Protein AF-A0A3D8IKW1-F1 (afdb_monomer_lite)

Secondary structure (DSSP, 8-state):
---TTSSHHHHHHHHHHHHHHSTT-HHHHHHHHHHHHHHHHTTS-HHHHHHHHHHHHHT-GGGTPPP-HHHHHHHHHHHHHHTSSHHHHHHHHHHHHHHTT-HHHHHHHHHHHHHTT-HHHHHHS-TTT----

Foldseek 3Di:
DDPPPPPPPVVVVVVVLVVLVPPPCLVVLLVVLVVLVVCVVVPVDLVSLQVNLVCLCVVVVSNNRGNDLVSSLVSLVVSCVVVPPNQPSLQSNLVSCVVVVVNVSNQVSLVSNVVVPRVVSLVPHDPVSSDDD

pLDDT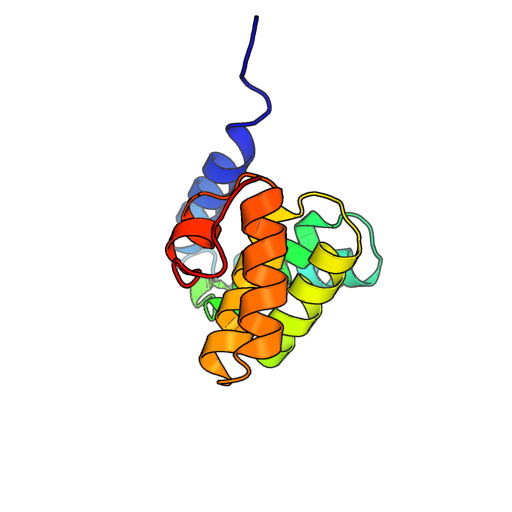: mean 77.35, std 20.65, range [26.75, 98.19]

Structure (mmCIF, N/CA/C/O backbone):
data_AF-A0A3D8IKW1-F1
#
_entry.id   AF-A0A3D8IKW1-F1
#
loop_
_atom_site.group_PDB
_atom_site.id
_atom_site.type_symbol
_atom_site.label_atom_id
_atom_site.label_alt_id
_atom_site.label_comp_id
_atom_site.label_asym_id
_atom_site.label_entity_id
_atom_site.label_seq_id
_atom_site.pdbx_PDB_ins_code
_atom_site.Cartn_x
_atom_site.Cartn_y
_atom_site.Cartn_z
_atom_site.occupancy
_atom_site.B_iso_or_equiv
_atom_site.auth_seq_id
_atom_site.auth_comp_id
_atom_site.auth_asym_id
_atom_site.auth_atom_id
_atom_site.pdbx_PDB_model_num
ATOM 1 N N . MET A 1 1 ? 16.365 20.142 17.350 1.00 36.16 1 MET A N 1
ATOM 2 C CA . MET A 1 1 ? 16.333 20.806 16.029 1.00 36.16 1 MET A CA 1
ATOM 3 C C . MET A 1 1 ? 17.301 20.012 15.173 1.00 36.16 1 MET A C 1
ATOM 5 O O . MET A 1 1 ? 18.434 19.883 15.591 1.00 36.16 1 MET A O 1
ATOM 9 N N . GLU A 1 2 ? 16.903 19.329 14.110 1.00 28.55 2 GLU A N 1
ATOM 10 C CA . GLU A 1 2 ? 15.921 19.744 13.113 1.00 28.55 2 GLU A CA 1
ATOM 11 C C . GLU A 1 2 ? 15.120 18.562 12.545 1.00 28.55 2 GLU A C 1
ATOM 13 O O . GLU A 1 2 ? 15.547 17.413 12.554 1.00 28.55 2 GLU A O 1
ATOM 18 N N . ILE A 1 3 ? 13.927 18.887 12.061 1.00 28.05 3 ILE A N 1
ATOM 19 C CA . ILE A 1 3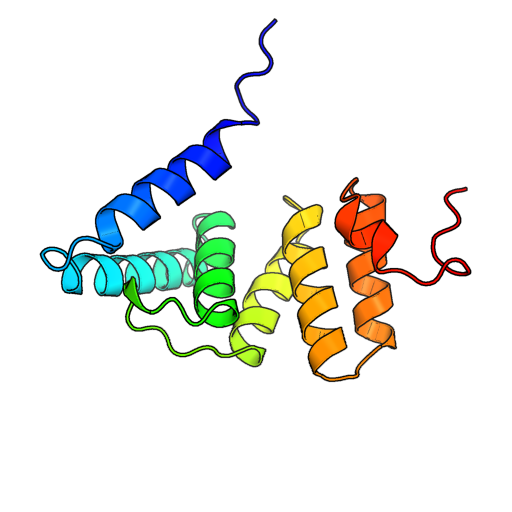 ? 12.806 18.005 11.712 1.00 28.05 3 ILE A CA 1
ATOM 20 C C . ILE A 1 3 ? 12.931 17.558 10.232 1.00 28.05 3 ILE A C 1
ATOM 22 O O . ILE A 1 3 ? 11.948 17.304 9.547 1.00 28.05 3 ILE A O 1
ATOM 26 N N . TYR A 1 4 ? 14.155 17.495 9.695 1.00 26.75 4 TYR A N 1
ATOM 27 C CA . TYR A 1 4 ? 14.388 17.402 8.246 1.00 26.75 4 TYR A CA 1
ATOM 28 C C . TYR A 1 4 ? 14.425 15.983 7.670 1.00 26.75 4 TYR A C 1
ATOM 30 O O . TYR A 1 4 ? 14.410 15.832 6.453 1.00 26.75 4 TYR A O 1
ATOM 38 N N . GLN A 1 5 ? 14.421 14.933 8.491 1.00 29.58 5 GLN A N 1
ATOM 39 C CA . GLN A 1 5 ? 14.629 13.566 7.991 1.00 29.58 5 GLN A CA 1
ATOM 40 C C . GLN A 1 5 ? 13.351 12.857 7.509 1.00 29.58 5 GLN A C 1
ATOM 42 O O . GLN A 1 5 ? 13.446 11.836 6.840 1.00 29.58 5 GLN A O 1
ATOM 47 N N . PHE A 1 6 ? 12.166 13.424 7.763 1.00 32.06 6 PHE A N 1
ATOM 48 C CA . PHE A 1 6 ? 10.880 12.824 7.371 1.00 32.06 6 PHE A CA 1
ATOM 49 C C . PHE A 1 6 ? 10.229 13.452 6.125 1.00 32.06 6 PHE A C 1
ATOM 51 O O . PHE A 1 6 ? 9.245 12.924 5.623 1.00 32.06 6 PHE A O 1
ATOM 58 N N . VAL A 1 7 ? 10.771 14.553 5.587 1.00 29.12 7 VAL A N 1
ATOM 59 C CA . VAL A 1 7 ? 10.166 15.286 4.445 1.00 29.12 7 VAL A CA 1
ATOM 60 C C . VAL A 1 7 ? 10.855 14.969 3.104 1.00 29.12 7 VAL A C 1
ATOM 62 O O . VAL A 1 7 ? 10.368 15.319 2.032 1.00 29.12 7 VAL A O 1
ATOM 65 N N . ILE A 1 8 ? 11.981 14.255 3.147 1.00 35.59 8 ILE A N 1
ATOM 66 C CA . ILE A 1 8 ? 12.810 13.899 1.987 1.00 35.59 8 ILE A CA 1
ATOM 67 C C . ILE A 1 8 ? 12.177 12.835 1.043 1.00 35.59 8 ILE A C 1
ATOM 69 O O . ILE A 1 8 ? 12.405 12.947 -0.165 1.00 35.59 8 ILE A O 1
ATOM 73 N N . PRO A 1 9 ? 11.333 11.866 1.481 1.00 46.12 9 PRO A N 1
ATOM 74 C CA . PRO A 1 9 ? 10.842 10.807 0.582 1.00 46.12 9 PRO A CA 1
ATOM 75 C C . PRO A 1 9 ? 9.890 11.303 -0.519 1.00 46.12 9 PRO A C 1
ATOM 77 O O . PRO A 1 9 ? 9.986 10.880 -1.671 1.00 46.12 9 PRO A O 1
ATOM 80 N N . LEU A 1 10 ? 9.005 12.259 -0.208 1.00 35.22 10 LEU A N 1
ATOM 81 C CA . LEU A 1 10 ? 8.046 12.800 -1.182 1.00 35.22 10 LEU A CA 1
ATOM 82 C C . LEU A 1 10 ? 8.727 13.664 -2.256 1.00 35.22 10 LEU A C 1
ATOM 84 O O . LEU A 1 10 ? 8.312 13.651 -3.415 1.00 35.22 10 LEU A O 1
ATOM 88 N N . ILE A 1 11 ? 9.804 14.371 -1.893 1.00 36.06 11 ILE A N 1
ATOM 89 C CA . ILE A 1 11 ? 10.564 15.227 -2.816 1.00 36.06 11 ILE A CA 1
ATOM 90 C C . ILE A 1 11 ? 11.326 14.369 -3.840 1.00 36.06 11 ILE A C 1
ATOM 92 O O . ILE A 1 11 ? 11.361 14.709 -5.026 1.00 36.06 11 ILE A O 1
ATOM 96 N N . HIS A 1 12 ? 11.863 13.213 -3.431 1.00 42.56 12 HIS A N 1
ATOM 97 C CA . HIS A 1 12 ? 12.526 12.293 -4.360 1.00 42.56 12 HIS A CA 1
ATOM 98 C C . HIS A 1 12 ? 11.556 11.663 -5.367 1.00 42.56 12 HIS A C 1
ATOM 100 O O . HIS A 1 12 ? 11.878 11.622 -6.553 1.00 42.56 12 HIS A O 1
ATOM 106 N N . ILE A 1 13 ? 10.353 11.263 -4.942 1.00 45.34 13 ILE A N 1
ATOM 107 C CA . ILE A 1 13 ? 9.320 10.740 -5.854 1.00 45.34 13 ILE A CA 1
ATOM 108 C C . ILE A 1 13 ? 8.849 11.835 -6.823 1.00 45.34 13 ILE A C 1
ATOM 110 O O . ILE A 1 13 ? 8.684 11.567 -8.014 1.00 45.34 13 ILE A O 1
ATOM 114 N N . SER A 1 14 ? 8.699 13.085 -6.361 1.00 43.31 14 SER A N 1
ATOM 115 C CA . SER A 1 14 ? 8.362 14.195 -7.262 1.00 43.31 14 SER A CA 1
ATOM 116 C C . SER A 1 14 ? 9.454 14.467 -8.298 1.00 43.31 14 SER A C 1
ATOM 118 O O . SER A 1 14 ? 9.126 14.705 -9.455 1.00 43.31 14 SER A O 1
ATOM 120 N N . ASN A 1 15 ? 10.735 14.353 -7.934 1.00 43.56 15 ASN A N 1
ATOM 121 C CA . ASN A 1 15 ? 11.844 14.591 -8.862 1.00 43.56 15 ASN A CA 1
ATOM 122 C C . ASN A 1 15 ? 12.017 13.447 -9.877 1.00 43.56 15 ASN A C 1
ATOM 124 O O . ASN A 1 15 ? 12.244 13.712 -11.054 1.00 43.56 15 ASN A O 1
ATOM 128 N N . LEU A 1 16 ? 11.829 12.188 -9.467 1.00 48.94 16 LEU A N 1
ATOM 129 C CA . LEU A 1 16 ? 11.869 11.030 -10.372 1.00 48.94 16 LEU A CA 1
ATOM 130 C C . LEU A 1 16 ? 10.677 10.996 -11.345 1.00 48.94 16 LEU A C 1
ATOM 132 O O . LEU A 1 16 ? 10.866 10.729 -12.530 1.00 48.94 16 LEU A O 1
ATOM 136 N N . ASN A 1 17 ? 9.469 11.347 -10.886 1.00 47.31 17 ASN A N 1
ATOM 137 C CA . ASN A 1 17 ? 8.300 11.491 -11.763 1.00 47.31 17 ASN A CA 1
ATOM 138 C C . ASN A 1 17 ? 8.458 12.658 -12.755 1.00 47.31 17 ASN A C 1
ATOM 140 O O . ASN A 1 17 ? 7.956 12.583 -13.875 1.00 47.31 17 ASN A O 1
ATOM 144 N N . VAL A 1 18 ? 9.161 13.732 -12.372 1.00 48.78 18 VAL A N 1
ATOM 145 C CA . VAL A 1 18 ? 9.484 14.849 -13.278 1.00 48.78 18 VAL A CA 1
ATOM 146 C C . VAL A 1 18 ? 10.489 14.415 -14.351 1.00 48.78 18 VAL A C 1
ATOM 148 O O . VAL A 1 18 ? 10.305 14.773 -15.511 1.00 48.78 18 VAL A O 1
ATOM 151 N N . GLU A 1 19 ? 11.490 13.595 -14.013 1.00 50.50 19 GLU A N 1
ATOM 152 C CA . GLU A 1 19 ? 12.457 13.077 -14.994 1.00 50.50 19 GLU A CA 1
ATOM 153 C C . GLU A 1 19 ? 11.866 12.047 -15.968 1.00 50.50 19 GLU A C 1
ATOM 155 O O . GLU A 1 19 ? 12.252 12.033 -17.138 1.00 50.50 19 GLU A O 1
ATOM 160 N N . CYS A 1 20 ? 10.924 11.210 -15.522 1.00 54.38 20 CYS A N 1
ATOM 161 C CA . CYS A 1 20 ? 10.290 10.201 -16.378 1.00 54.38 20 CYS A CA 1
ATOM 162 C C . CYS A 1 20 ? 9.220 10.775 -17.327 1.00 54.38 20 CYS A C 1
ATOM 164 O O . CYS A 1 20 ? 8.924 10.167 -18.356 1.00 54.38 20 CYS A O 1
ATOM 166 N N . ARG A 1 21 ? 8.676 11.966 -17.038 1.00 48.09 21 ARG A N 1
ATOM 167 C CA . ARG A 1 21 ? 7.673 12.640 -17.884 1.00 48.09 21 ARG A CA 1
ATOM 168 C C . ARG A 1 21 ? 8.256 13.207 -19.183 1.00 48.09 21 ARG A C 1
ATOM 170 O O . ARG A 1 21 ? 7.528 13.397 -20.160 1.00 48.09 21 ARG A O 1
ATOM 177 N N . ASP A 1 22 ? 9.561 13.469 -19.213 1.00 55.44 22 ASP A N 1
ATOM 178 C CA . ASP A 1 22 ? 10.254 13.908 -20.419 1.00 55.44 22 ASP A CA 1
ATOM 179 C C . ASP A 1 22 ? 10.539 12.707 -21.335 1.00 55.44 22 ASP A C 1
ATOM 181 O O . ASP A 1 22 ? 11.374 11.848 -21.056 1.00 55.44 22 ASP A O 1
ATOM 185 N N . SER A 1 23 ? 9.866 12.686 -22.491 1.00 50.38 23 SER A N 1
ATOM 186 C CA . SER A 1 23 ? 9.894 11.637 -23.536 1.00 50.38 23 SER A CA 1
ATOM 187 C C . SER A 1 23 ? 11.272 11.103 -23.984 1.00 50.38 23 SER A C 1
ATOM 189 O O . SER A 1 23 ? 11.332 10.105 -24.697 1.00 50.38 23 SER A O 1
ATOM 191 N N . LYS A 1 24 ? 12.383 11.724 -23.572 1.00 53.94 24 LYS A N 1
ATOM 192 C CA . LYS A 1 24 ? 13.758 11.327 -23.915 1.00 53.94 24 LYS A CA 1
ATOM 193 C C . LYS A 1 24 ? 14.353 10.234 -23.012 1.00 53.94 24 LYS A C 1
ATOM 195 O O . LYS A 1 24 ? 15.457 9.790 -23.309 1.00 53.94 24 LYS A O 1
ATOM 200 N N . LYS A 1 25 ? 13.675 9.810 -21.934 1.00 58.41 25 LYS A N 1
ATOM 201 C CA . LYS A 1 25 ? 14.201 8.818 -20.966 1.00 58.41 25 LYS A CA 1
ATOM 202 C C . LYS A 1 25 ? 13.286 7.610 -20.701 1.00 58.41 25 LYS A C 1
ATOM 204 O O . LYS A 1 25 ? 13.505 6.889 -19.735 1.00 58.41 25 LYS A O 1
ATOM 209 N N . LYS A 1 26 ? 12.289 7.344 -21.551 1.00 56.75 26 LYS A N 1
ATOM 210 C CA . LYS A 1 26 ? 11.297 6.277 -21.312 1.00 56.75 26 LYS A CA 1
ATOM 211 C C . LYS A 1 26 ? 11.916 4.882 -21.088 1.00 56.75 26 LYS A C 1
ATOM 213 O O . LYS A 1 26 ? 11.539 4.214 -20.133 1.00 56.75 26 LYS A O 1
ATOM 218 N N . GLU A 1 27 ? 12.916 4.490 -21.885 1.00 56.47 27 GLU A N 1
ATOM 219 C CA . GLU A 1 27 ? 13.668 3.230 -21.684 1.00 56.47 27 GLU A CA 1
ATOM 220 C C . GLU A 1 27 ? 14.376 3.189 -20.316 1.00 56.47 27 GLU A C 1
ATOM 222 O O . GLU A 1 27 ? 14.295 2.196 -19.601 1.00 56.47 27 GLU A O 1
ATOM 227 N N . SER A 1 28 ? 14.965 4.308 -19.880 1.00 62.62 28 SER A N 1
ATOM 228 C CA . SER A 1 28 ? 15.614 4.416 -18.565 1.00 62.62 28 SER A CA 1
ATOM 229 C C . SER A 1 28 ? 14.635 4.263 -17.395 1.00 62.62 28 SER A C 1
ATOM 231 O O . SER A 1 28 ? 15.060 3.884 -16.303 1.00 62.62 28 SER A O 1
ATOM 233 N N . CYS A 1 29 ? 13.351 4.578 -17.585 1.00 63.53 29 CYS A N 1
ATOM 234 C CA . CYS A 1 29 ? 12.330 4.406 -16.553 1.00 63.53 29 CYS A CA 1
ATOM 235 C C . CYS A 1 29 ? 11.809 2.958 -16.526 1.00 63.53 29 CYS A C 1
ATOM 237 O O . CYS A 1 29 ? 11.646 2.405 -15.441 1.00 63.53 29 CYS A O 1
ATOM 239 N N . GLU A 1 30 ? 11.651 2.289 -17.674 1.00 68.25 30 GLU A N 1
ATOM 240 C CA . GLU A 1 30 ? 11.388 0.838 -17.703 1.00 68.25 30 GLU A CA 1
ATOM 241 C C . GLU A 1 30 ? 12.500 0.059 -16.972 1.00 68.25 30 GLU A C 1
ATOM 243 O O . GLU A 1 30 ? 12.212 -0.744 -16.078 1.00 68.25 30 GLU A O 1
ATOM 248 N N . ASP A 1 31 ? 13.769 0.380 -17.241 1.00 74.81 31 ASP A N 1
ATOM 249 C CA . ASP A 1 31 ? 14.926 -0.208 -16.549 1.00 74.81 31 ASP A CA 1
ATOM 250 C C . ASP A 1 31 ? 14.903 0.042 -15.035 1.00 74.81 31 ASP A C 1
ATOM 252 O O . ASP A 1 31 ? 15.233 -0.841 -14.233 1.00 74.81 31 ASP A O 1
ATOM 256 N N . LEU A 1 32 ? 14.475 1.235 -14.614 1.00 78.06 32 LEU A N 1
ATOM 257 C CA . LEU A 1 32 ? 14.349 1.577 -13.201 1.00 78.06 32 LEU A CA 1
ATOM 258 C C . LEU A 1 32 ? 13.268 0.738 -12.504 1.00 78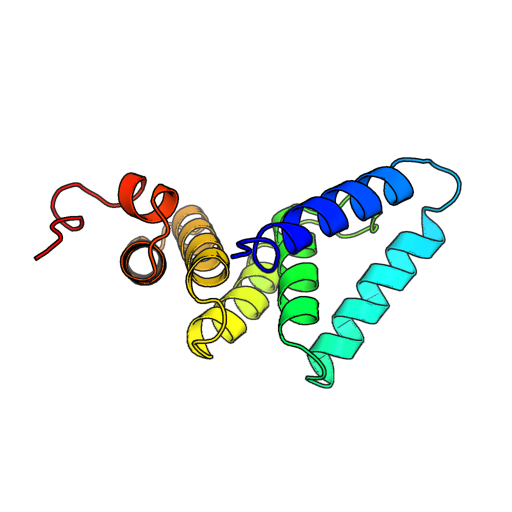.06 32 LEU A C 1
ATOM 260 O O . LEU A 1 32 ? 13.459 0.319 -11.359 1.00 78.06 32 LEU A O 1
ATOM 264 N N . PHE A 1 33 ? 12.147 0.461 -13.173 1.00 85.25 33 PHE A N 1
ATOM 265 C CA . PHE A 1 33 ? 11.130 -0.434 -12.627 1.00 85.25 33 PHE A CA 1
ATOM 266 C C . PHE A 1 33 ? 11.681 -1.850 -12.431 1.00 85.25 33 PHE A C 1
ATOM 268 O O . PHE A 1 33 ? 11.553 -2.402 -11.336 1.00 85.25 33 PHE A O 1
ATOM 275 N N . TYR A 1 34 ? 12.345 -2.421 -13.441 1.00 83.31 34 TYR A N 1
ATOM 276 C CA . TYR A 1 34 ? 12.941 -3.755 -13.321 1.00 83.31 34 TYR A CA 1
ATOM 277 C C . TYR A 1 34 ? 14.041 -3.808 -12.262 1.00 83.31 34 TYR A C 1
ATOM 279 O O . TYR A 1 34 ? 14.128 -4.789 -11.526 1.00 83.31 34 TYR A O 1
ATOM 287 N N . THR A 1 35 ? 14.822 -2.736 -12.122 1.00 82.88 35 THR A N 1
ATOM 288 C CA . THR A 1 35 ? 15.828 -2.608 -11.063 1.00 82.88 35 THR A CA 1
ATOM 289 C C . THR A 1 35 ? 15.177 -2.625 -9.682 1.00 82.88 35 THR A C 1
ATOM 291 O O . THR A 1 35 ? 15.568 -3.426 -8.839 1.00 82.88 35 THR A O 1
ATOM 294 N N . ASN A 1 36 ? 14.138 -1.817 -9.445 1.00 85.38 36 ASN A N 1
ATOM 295 C CA . ASN A 1 36 ? 13.408 -1.830 -8.173 1.00 85.38 36 ASN A CA 1
ATOM 296 C C . ASN A 1 36 ? 12.775 -3.194 -7.888 1.00 85.38 36 ASN A C 1
ATOM 298 O O . ASN A 1 36 ? 12.867 -3.704 -6.772 1.00 85.38 36 ASN A O 1
ATOM 302 N N . LYS A 1 37 ? 12.173 -3.818 -8.901 1.00 89.75 37 LYS A N 1
ATOM 303 C CA . LYS A 1 37 ? 11.590 -5.149 -8.763 1.00 89.75 37 LYS A CA 1
ATOM 304 C C . LYS A 1 37 ? 12.650 -6.181 -8.369 1.00 89.75 37 LYS A C 1
ATOM 306 O O . LYS A 1 37 ? 12.441 -6.916 -7.410 1.00 89.75 37 LYS A O 1
ATOM 311 N N . TYR A 1 38 ? 13.792 -6.194 -9.053 1.00 85.69 38 TYR A N 1
ATOM 312 C CA . TYR A 1 38 ? 14.909 -7.085 -8.742 1.00 85.69 38 TYR A CA 1
ATOM 313 C C . TYR A 1 38 ? 15.457 -6.847 -7.327 1.00 85.69 38 TYR A C 1
ATOM 315 O O . TYR A 1 38 ? 15.621 -7.793 -6.563 1.00 85.69 38 TYR A O 1
ATOM 323 N N . LEU A 1 39 ? 15.675 -5.586 -6.939 1.00 84.94 39 LEU A N 1
ATOM 324 C CA . LEU A 1 39 ? 16.149 -5.226 -5.597 1.00 84.94 39 LEU A CA 1
ATOM 325 C C . LEU A 1 39 ? 15.156 -5.633 -4.496 1.00 84.94 39 LEU A C 1
ATOM 327 O O . LEU A 1 39 ? 15.572 -6.065 -3.423 1.00 84.94 39 LEU A O 1
ATOM 331 N N . CYS A 1 40 ? 13.853 -5.557 -4.776 1.00 85.88 40 CYS A N 1
ATOM 332 C CA . CYS A 1 40 ? 12.817 -6.086 -3.893 1.00 85.88 40 CYS A CA 1
ATOM 333 C C . CYS A 1 40 ? 12.884 -7.619 -3.765 1.00 85.88 40 CYS A C 1
ATOM 335 O O . CYS A 1 40 ? 12.712 -8.155 -2.669 1.00 85.88 40 CYS A O 1
ATOM 337 N N . GLU A 1 41 ? 13.118 -8.335 -4.869 1.00 89.44 41 GLU A N 1
ATOM 338 C CA . GLU A 1 41 ? 13.194 -9.804 -4.897 1.00 89.44 41 GLU A CA 1
ATOM 339 C C . GLU A 1 41 ? 14.383 -10.344 -4.096 1.00 89.44 41 GLU A C 1
ATOM 341 O O . GLU A 1 41 ? 14.242 -11.362 -3.419 1.00 89.44 41 GLU A O 1
ATOM 346 N N . ILE A 1 42 ? 15.522 -9.647 -4.125 1.00 89.62 42 ILE A N 1
ATOM 347 C CA . ILE A 1 42 ? 16.704 -9.993 -3.320 1.00 89.62 42 ILE A CA 1
ATOM 348 C C . ILE A 1 42 ? 16.710 -9.324 -1.930 1.00 89.62 42 ILE A C 1
ATOM 350 O O . ILE A 1 42 ? 17.705 -9.414 -1.217 1.00 89.62 42 ILE A O 1
ATOM 354 N N . GLU A 1 43 ? 15.606 -8.667 -1.554 1.00 85.25 43 GLU A N 1
ATOM 355 C CA . GLU A 1 43 ? 15.349 -8.062 -0.239 1.00 85.25 43 GLU A CA 1
ATOM 356 C C . GLU A 1 43 ? 16.418 -7.061 0.237 1.00 85.25 43 GLU A C 1
ATOM 358 O O . GLU A 1 43 ? 16.770 -7.049 1.415 1.00 85.25 43 GLU A O 1
ATOM 363 N N . VAL A 1 44 ? 16.921 -6.201 -0.664 1.00 78.94 44 VAL A N 1
ATOM 364 C CA . VAL A 1 44 ? 17.897 -5.158 -0.283 1.00 78.94 44 VAL A CA 1
ATOM 365 C C . VAL A 1 44 ? 17.256 -4.121 0.638 1.00 78.94 44 VAL A C 1
ATOM 367 O O . VAL A 1 44 ? 17.714 -3.924 1.760 1.00 78.94 44 VAL A O 1
ATOM 370 N N . GLU A 1 45 ? 16.185 -3.473 0.170 1.00 79.88 45 GLU A N 1
ATOM 371 C CA . GLU A 1 45 ? 15.425 -2.478 0.928 1.00 79.88 45 GLU A CA 1
ATOM 372 C C . GLU A 1 45 ? 13.921 -2.626 0.663 1.00 79.88 45 GLU A C 1
ATOM 374 O O . GLU A 1 45 ? 13.469 -2.800 -0.473 1.00 79.88 45 GLU A O 1
ATOM 379 N N . ASP A 1 46 ? 13.117 -2.490 1.719 1.00 85.62 46 ASP A N 1
ATOM 380 C CA . ASP A 1 46 ? 11.652 -2.560 1.637 1.00 85.62 46 ASP A CA 1
ATOM 381 C C . ASP A 1 46 ? 11.060 -1.443 0.751 1.00 85.62 46 ASP A C 1
ATOM 383 O O . ASP A 1 46 ? 10.021 -1.625 0.107 1.00 85.62 46 ASP A O 1
ATOM 387 N N . TYR A 1 47 ? 11.766 -0.316 0.626 1.00 83.75 47 TYR A N 1
ATOM 388 C CA . TYR A 1 47 ? 11.391 0.793 -0.251 1.00 83.75 47 TYR A CA 1
ATOM 389 C C . TYR A 1 47 ? 11.294 0.382 -1.732 1.00 83.75 47 TYR A C 1
ATOM 391 O O . TYR A 1 47 ? 10.379 0.816 -2.435 1.00 83.75 47 TYR A O 1
ATOM 399 N N . ASN A 1 48 ? 12.157 -0.519 -2.219 1.00 85.50 48 ASN A N 1
ATOM 400 C CA . ASN A 1 48 ? 12.070 -0.997 -3.604 1.00 85.50 48 ASN A CA 1
ATOM 401 C C . ASN A 1 48 ? 10.781 -1.795 -3.852 1.00 85.50 48 ASN A C 1
ATOM 403 O O . ASN A 1 48 ? 10.152 -1.676 -4.909 1.00 85.50 48 ASN A O 1
ATOM 407 N N . CYS A 1 49 ? 10.347 -2.582 -2.863 1.00 90.00 49 CYS A N 1
ATOM 408 C CA . CYS A 1 49 ? 9.070 -3.286 -2.916 1.00 90.00 49 CYS A CA 1
ATOM 409 C C . CYS A 1 49 ? 7.890 -2.310 -2.894 1.00 90.00 49 CYS A C 1
ATOM 411 O O . CYS A 1 49 ? 6.912 -2.528 -3.611 1.00 90.00 49 CYS A O 1
ATOM 413 N N . HIS A 1 50 ? 7.993 -1.221 -2.124 1.00 88.88 50 HIS A N 1
ATOM 414 C CA . HIS A 1 50 ? 6.970 -0.177 -2.078 1.00 88.88 50 HIS A CA 1
ATOM 415 C C . HIS A 1 50 ? 6.816 0.446 -3.468 1.00 88.88 50 HIS A C 1
ATOM 417 O O . HIS A 1 50 ? 5.720 0.422 -4.028 1.00 88.88 50 HIS A O 1
ATOM 423 N N . LEU A 1 51 ? 7.912 0.918 -4.069 1.00 87.25 51 LEU A N 1
ATOM 424 C CA . LEU A 1 51 ? 7.898 1.504 -5.411 1.00 87.25 51 LEU A CA 1
ATOM 425 C C . LEU A 1 51 ? 7.334 0.541 -6.463 1.00 87.25 51 LEU A C 1
ATOM 427 O O . LEU A 1 51 ? 6.513 0.937 -7.290 1.00 87.25 51 LEU A O 1
ATOM 431 N N . THR A 1 52 ? 7.721 -0.734 -6.396 1.00 90.25 52 THR A N 1
ATOM 432 C CA . THR A 1 52 ? 7.217 -1.775 -7.304 1.00 90.25 52 THR A CA 1
ATOM 433 C C . THR A 1 52 ? 5.706 -1.974 -7.144 1.00 90.25 52 THR A C 1
ATOM 435 O O . THR A 1 52 ? 4.972 -1.988 -8.134 1.00 90.25 52 THR A O 1
ATOM 438 N N . GLY A 1 53 ? 5.213 -2.074 -5.905 1.00 92.62 53 GLY A N 1
ATOM 439 C CA . GLY A 1 53 ? 3.783 -2.172 -5.611 1.00 92.62 53 GLY A CA 1
ATOM 440 C C . GLY A 1 53 ? 3.001 -0.945 -6.083 1.00 92.62 53 GLY A C 1
ATOM 441 O O . GLY A 1 53 ? 1.942 -1.082 -6.695 1.00 92.62 53 GLY A O 1
ATOM 442 N N . TYR A 1 54 ? 3.552 0.253 -5.880 1.00 89.94 54 TYR A N 1
ATOM 443 C CA . TYR A 1 54 ? 2.939 1.513 -6.297 1.00 89.94 54 TYR A CA 1
ATOM 444 C C . TYR A 1 54 ? 2.853 1.656 -7.818 1.00 89.94 54 TYR A C 1
ATOM 446 O O . TYR A 1 54 ? 1.823 2.095 -8.340 1.00 89.94 54 TYR A O 1
ATOM 454 N N . ALA A 1 55 ? 3.882 1.218 -8.546 1.00 89.81 55 ALA A N 1
ATOM 455 C CA . ALA A 1 55 ? 3.856 1.176 -10.004 1.00 89.81 55 ALA A CA 1
ATOM 456 C C . ALA A 1 55 ? 2.730 0.266 -10.521 1.00 89.81 55 ALA A C 1
ATOM 458 O O . ALA A 1 55 ? 1.967 0.673 -11.399 1.00 89.81 55 ALA A O 1
ATOM 459 N N . TYR A 1 56 ? 2.551 -0.923 -9.931 1.00 94.00 56 TYR A N 1
ATOM 460 C CA . TYR A 1 56 ? 1.422 -1.793 -10.270 1.00 94.00 56 TYR A CA 1
ATOM 461 C C . TYR A 1 56 ? 0.068 -1.210 -9.852 1.00 94.00 56 TYR A C 1
ATOM 463 O O . TYR A 1 56 ? -0.907 -1.395 -10.572 1.00 94.00 56 TYR A O 1
ATOM 471 N N . PHE A 1 57 ? -0.025 -0.502 -8.727 1.00 92.88 57 PHE A N 1
ATOM 472 C CA . PHE A 1 57 ? -1.283 0.090 -8.258 1.00 92.88 57 PHE A CA 1
ATOM 473 C C . PHE A 1 57 ? -1.769 1.234 -9.156 1.00 92.88 57 PHE A C 1
ATOM 475 O O . PHE A 1 57 ? -2.959 1.356 -9.450 1.00 92.88 57 PHE A O 1
ATOM 482 N N . THR A 1 58 ? -0.839 2.072 -9.610 1.00 87.81 58 THR A N 1
ATOM 483 C CA . THR A 1 58 ? -1.135 3.236 -10.456 1.00 87.81 58 THR A CA 1
ATOM 484 C C . THR A 1 58 ? -1.135 2.907 -11.948 1.00 87.81 58 THR A C 1
ATOM 486 O O . THR A 1 58 ? -1.741 3.637 -12.729 1.00 87.81 58 THR A O 1
ATOM 489 N N . GLY A 1 59 ? -0.504 1.797 -12.348 1.00 84.50 59 GLY A N 1
ATOM 490 C CA . GLY A 1 59 ? -0.252 1.468 -13.750 1.00 84.50 59 GLY A CA 1
ATOM 491 C C . GLY A 1 59 ? 0.767 2.403 -14.382 1.00 84.50 59 GLY A C 1
ATOM 492 O O . GLY A 1 59 ? 0.526 2.878 -15.486 1.00 84.50 59 GLY A O 1
ATOM 493 N N . GLY A 1 60 ? 1.840 2.706 -13.638 1.00 75.06 60 GLY A N 1
ATOM 494 C CA . GLY A 1 60 ? 2.863 3.711 -13.934 1.00 75.06 60 GLY A CA 1
ATOM 495 C C . GLY A 1 60 ? 3.259 3.778 -15.410 1.00 75.06 60 GLY A C 1
ATOM 496 O O . GLY A 1 60 ? 4.185 3.100 -15.848 1.00 75.06 60 GLY A O 1
ATOM 497 N N . PHE A 1 61 ? 2.553 4.626 -16.162 1.00 57.41 61 PHE A N 1
ATOM 498 C CA . PHE A 1 61 ? 2.624 4.706 -17.623 1.00 57.41 61 PHE A CA 1
ATOM 499 C C . PHE A 1 61 ? 4.019 5.108 -18.112 1.00 57.41 61 PHE A C 1
ATOM 501 O O . PHE A 1 61 ? 4.487 4.619 -19.143 1.00 57.41 61 PHE A O 1
ATOM 508 N N . ASP A 1 62 ? 4.706 5.935 -17.325 1.00 65.25 62 ASP A N 1
ATOM 509 C CA . ASP A 1 62 ? 6.075 6.376 -17.593 1.00 65.25 62 ASP A CA 1
ATOM 510 C C . ASP A 1 62 ? 7.115 5.253 -17.382 1.00 65.25 62 ASP A C 1
ATOM 512 O O . ASP A 1 62 ? 8.233 5.354 -17.876 1.00 65.25 62 ASP A O 1
ATOM 516 N N . PHE A 1 63 ? 6.729 4.154 -16.721 1.00 67.19 63 PHE A N 1
ATOM 517 C CA . PHE A 1 63 ? 7.537 2.949 -16.485 1.00 67.19 63 PHE A CA 1
ATOM 518 C C . PHE A 1 63 ? 7.122 1.759 -17.368 1.00 67.19 63 PHE A C 1
ATOM 520 O O . PHE A 1 63 ? 7.602 0.649 -17.157 1.00 67.19 63 PHE A O 1
ATOM 527 N N . GLY A 1 64 ? 6.168 1.942 -18.291 1.00 74.69 64 GLY A N 1
ATOM 528 C CA . GLY A 1 64 ? 5.644 0.846 -19.119 1.00 74.69 64 GLY A CA 1
ATOM 529 C C . GLY A 1 64 ? 4.866 -0.225 -18.335 1.00 74.69 64 GLY A C 1
ATOM 530 O O . GLY A 1 64 ? 4.630 -1.320 -18.844 1.00 74.69 64 GLY A O 1
ATOM 531 N N . VAL A 1 65 ? 4.448 0.069 -17.099 1.00 85.94 65 VAL A N 1
ATOM 532 C CA . VAL A 1 65 ? 3.788 -0.897 -16.211 1.00 85.94 65 VAL A CA 1
ATOM 533 C C . VAL A 1 65 ? 2.275 -0.828 -16.380 1.00 85.94 65 VAL A C 1
ATOM 535 O O . VAL A 1 65 ? 1.660 0.217 -16.199 1.00 85.94 65 VAL A O 1
ATOM 538 N N . ILE A 1 66 ? 1.641 -1.963 -16.671 1.00 90.50 66 ILE A N 1
ATOM 539 C CA . ILE A 1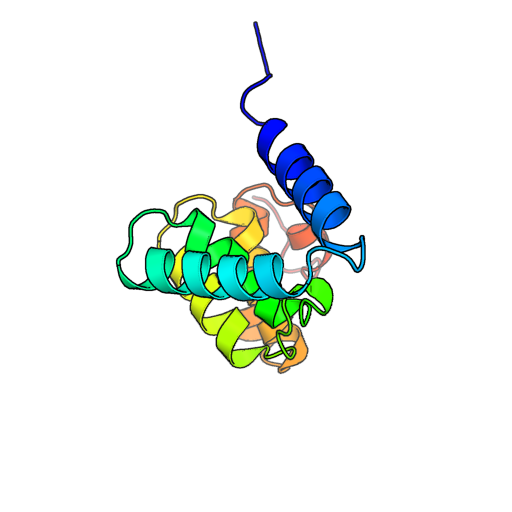 66 ? 0.177 -2.066 -16.679 1.00 90.50 66 ILE A CA 1
ATOM 540 C C . ILE A 1 66 ? -0.325 -2.191 -15.241 1.00 90.50 66 ILE A C 1
ATOM 542 O O . ILE A 1 66 ? 0.203 -2.984 -14.456 1.00 90.50 66 ILE A O 1
ATOM 546 N N . LYS A 1 67 ? -1.382 -1.440 -14.911 1.00 90.94 67 LYS A N 1
ATOM 547 C CA . LYS A 1 67 ? -2.032 -1.521 -13.602 1.00 90.94 67 LYS A CA 1
ATOM 548 C C . LYS A 1 67 ? -2.419 -2.971 -13.279 1.00 90.94 67 LYS A C 1
ATOM 550 O O . LYS A 1 67 ? -3.115 -3.617 -14.061 1.00 90.94 67 LYS A O 1
ATOM 555 N N . ASN A 1 68 ? -2.016 -3.460 -12.110 1.00 96.38 68 ASN A N 1
ATOM 556 C CA . ASN A 1 68 ? -2.342 -4.793 -11.618 1.00 96.38 68 ASN A CA 1
ATOM 557 C C . ASN A 1 68 ? -2.518 -4.782 -10.093 1.00 96.38 68 ASN A C 1
ATOM 559 O O . ASN A 1 68 ? -1.553 -4.906 -9.337 1.00 96.38 68 ASN A O 1
ATOM 563 N N . ASP A 1 69 ? -3.770 -4.681 -9.646 1.00 95.81 69 ASP A N 1
ATOM 564 C CA . ASP A 1 69 ? -4.105 -4.600 -8.221 1.00 95.81 69 ASP A CA 1
ATOM 565 C C . ASP A 1 69 ? -3.727 -5.877 -7.445 1.00 95.81 69 ASP A C 1
ATOM 567 O O . ASP A 1 69 ? -3.399 -5.792 -6.266 1.00 95.81 69 ASP A O 1
ATOM 571 N N . TYR A 1 70 ? -3.690 -7.055 -8.082 1.00 97.88 70 TYR A N 1
ATOM 572 C CA . TYR A 1 70 ? -3.261 -8.295 -7.418 1.00 97.88 70 TYR A CA 1
ATOM 573 C C . TYR A 1 70 ? -1.759 -8.301 -7.124 1.00 97.88 70 TYR A C 1
ATOM 575 O O . TYR A 1 70 ? -1.342 -8.679 -6.028 1.00 97.88 70 TYR A O 1
ATOM 583 N N . LEU A 1 71 ? -0.943 -7.860 -8.086 1.00 96.56 71 LEU A N 1
ATOM 584 C CA . LEU A 1 71 ? 0.495 -7.717 -7.870 1.00 96.56 71 LEU A CA 1
ATOM 585 C C . LEU A 1 71 ? 0.769 -6.619 -6.848 1.00 96.56 71 LEU A C 1
ATOM 587 O O . LEU A 1 71 ? 1.481 -6.876 -5.879 1.00 96.56 71 LEU A O 1
ATOM 591 N N . ALA A 1 72 ? 0.140 -5.450 -6.991 1.00 95.88 72 ALA A N 1
ATOM 592 C CA . ALA A 1 72 ? 0.245 -4.368 -6.015 1.00 95.88 72 ALA A CA 1
ATOM 593 C C . ALA A 1 72 ? -0.090 -4.846 -4.593 1.00 95.88 72 ALA A C 1
ATOM 595 O O . ALA A 1 72 ? 0.686 -4.617 -3.665 1.00 95.88 72 ALA A O 1
ATOM 596 N N . LEU A 1 73 ? -1.195 -5.588 -4.440 1.00 97.50 73 LEU A N 1
ATOM 597 C CA . LEU A 1 73 ? -1.610 -6.164 -3.165 1.00 97.50 73 LEU A CA 1
ATOM 598 C C . LEU A 1 73 ? -0.535 -7.073 -2.570 1.00 97.50 73 LEU A C 1
ATOM 600 O O . LEU A 1 73 ? -0.279 -6.991 -1.375 1.00 97.50 73 LEU A O 1
ATOM 604 N N . SER A 1 74 ? 0.104 -7.923 -3.377 1.00 95.94 74 SER A N 1
ATOM 605 C CA . SER A 1 74 ? 1.144 -8.831 -2.880 1.00 95.94 74 SER A CA 1
ATOM 606 C C . SER A 1 74 ? 2.352 -8.083 -2.303 1.00 95.94 74 SER A C 1
ATOM 608 O O . SER A 1 74 ? 2.812 -8.422 -1.212 1.00 95.94 74 SER A O 1
ATOM 610 N N . TYR A 1 75 ? 2.809 -7.021 -2.978 1.00 94.31 75 TYR A N 1
ATOM 611 C CA . TYR A 1 75 ? 3.930 -6.200 -2.515 1.00 94.31 75 TYR A CA 1
ATOM 612 C C . TYR A 1 75 ? 3.560 -5.404 -1.261 1.00 94.31 75 TYR A C 1
ATOM 614 O O . TYR A 1 75 ? 4.291 -5.443 -0.273 1.00 94.31 75 TYR A O 1
ATOM 622 N N . PHE A 1 76 ? 2.412 -4.722 -1.261 1.00 94.62 76 PHE A N 1
ATOM 623 C CA . PHE A 1 76 ? 1.996 -3.910 -0.118 1.00 94.62 76 PHE A CA 1
ATOM 624 C C . PHE A 1 76 ? 1.655 -4.743 1.110 1.00 94.62 76 PHE A C 1
ATOM 626 O O . PHE A 1 76 ? 2.060 -4.378 2.210 1.00 94.62 76 PHE A O 1
ATOM 633 N N . LYS A 1 77 ? 0.978 -5.883 0.935 1.00 94.06 77 LYS A N 1
ATOM 634 C CA . LYS A 1 77 ? 0.667 -6.792 2.039 1.00 94.06 77 LYS A CA 1
ATOM 635 C C . LYS A 1 77 ? 1.950 -7.322 2.677 1.00 94.06 77 LYS A C 1
ATOM 637 O O . LYS A 1 77 ? 2.070 -7.265 3.894 1.00 94.06 77 LYS A O 1
ATOM 642 N N . LYS A 1 78 ? 2.935 -7.748 1.869 1.00 90.56 78 LYS A N 1
ATOM 643 C CA . LYS A 1 78 ? 4.252 -8.191 2.363 1.00 90.56 78 LYS A CA 1
ATOM 644 C C . LYS A 1 78 ? 4.901 -7.130 3.259 1.00 90.56 78 LYS A C 1
ATOM 646 O O . LYS A 1 78 ? 5.431 -7.476 4.306 1.00 90.56 78 LYS A O 1
ATOM 651 N N . LEU A 1 79 ? 4.862 -5.861 2.854 1.00 91.00 79 LEU A N 1
ATOM 652 C CA . LEU A 1 79 ? 5.461 -4.759 3.612 1.00 91.00 79 LEU A CA 1
ATOM 653 C C . LEU A 1 79 ? 4.662 -4.387 4.863 1.00 91.00 79 LEU A C 1
ATOM 655 O O . LEU A 1 79 ? 5.233 -4.262 5.942 1.00 91.00 79 LEU A O 1
ATOM 659 N N . CYS A 1 80 ? 3.340 -4.278 4.737 1.00 91.69 80 CYS A N 1
ATOM 660 C CA . CYS A 1 80 ? 2.448 -4.015 5.861 1.00 91.69 80 CYS A CA 1
ATOM 661 C C . CYS A 1 80 ? 2.6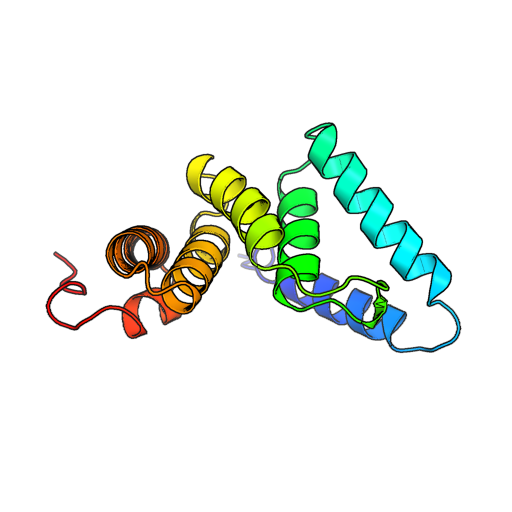14 -5.081 6.959 1.00 91.69 80 CYS A C 1
ATOM 663 O O . CYS A 1 80 ? 2.733 -4.749 8.138 1.00 91.69 80 CYS A O 1
ATOM 665 N N . ASP A 1 81 ? 2.711 -6.356 6.568 1.00 88.19 81 ASP A N 1
ATOM 666 C CA . ASP A 1 81 ? 2.884 -7.480 7.489 1.00 88.19 81 ASP A CA 1
ATOM 667 C C . ASP A 1 81 ? 4.301 -7.512 8.130 1.00 88.19 81 ASP A C 1
ATOM 669 O O . ASP A 1 81 ? 4.475 -8.134 9.179 1.00 88.19 81 ASP A O 1
ATOM 673 N N . LYS A 1 82 ? 5.310 -6.821 7.560 1.00 83.75 82 LYS A N 1
ATOM 674 C CA . LYS A 1 82 ? 6.677 -6.689 8.122 1.00 83.75 82 LYS A CA 1
ATOM 675 C C . LYS A 1 82 ? 6.803 -5.639 9.236 1.00 83.75 82 LYS A C 1
ATOM 677 O O . LYS A 1 82 ? 7.793 -5.655 9.962 1.00 83.75 82 LYS A O 1
ATOM 682 N N . GLY A 1 83 ? 5.844 -4.727 9.391 1.00 70.81 83 GLY A N 1
ATOM 683 C CA . GLY A 1 83 ? 5.833 -3.768 10.505 1.00 70.81 83 GLY A CA 1
ATOM 684 C C . GLY A 1 83 ? 6.766 -2.548 10.376 1.00 70.81 83 GLY A C 1
ATOM 685 O O . GLY A 1 83 ? 6.771 -1.706 11.272 1.00 70.81 83 GLY A O 1
ATOM 686 N N . HIS A 1 84 ? 7.527 -2.409 9.286 1.00 51.97 84 HIS A N 1
ATOM 687 C CA . HIS A 1 84 ? 8.350 -1.228 8.996 1.00 51.97 84 HIS A CA 1
ATOM 688 C C . HIS A 1 84 ? 7.586 -0.304 8.026 1.00 51.97 84 HIS A C 1
ATOM 690 O O . HIS A 1 84 ? 7.140 -0.756 6.979 1.00 51.97 84 HIS A O 1
ATOM 696 N N . GLU A 1 85 ? 7.374 0.969 8.388 1.00 57.56 85 GLU A N 1
ATOM 697 C CA . GLU A 1 85 ? 6.595 1.951 7.590 1.00 57.56 85 GLU A CA 1
ATOM 698 C C . GLU A 1 85 ? 5.145 1.507 7.282 1.00 57.56 85 GLU A C 1
ATOM 700 O O . GLU A 1 85 ? 4.645 1.521 6.155 1.00 57.56 85 GLU A O 1
ATOM 705 N N . VAL A 1 86 ? 4.463 1.098 8.354 1.00 62.69 86 VAL A N 1
ATOM 706 C CA . VAL A 1 86 ? 3.146 0.438 8.381 1.00 62.69 86 VAL A CA 1
ATOM 707 C C . VAL A 1 86 ? 2.016 1.282 7.782 1.00 62.69 86 VAL A C 1
ATOM 709 O O . VAL A 1 86 ? 1.052 0.723 7.269 1.00 62.69 86 VAL A O 1
ATOM 712 N N . SER A 1 87 ? 2.087 2.615 7.834 1.00 73.12 87 SER A N 1
ATOM 713 C CA . SER A 1 87 ? 0.942 3.465 7.477 1.00 73.12 87 SER A CA 1
ATOM 714 C C . SER A 1 87 ? 0.530 3.308 6.015 1.00 73.12 87 SER A C 1
ATOM 716 O O . SER A 1 87 ? -0.597 2.908 5.722 1.00 73.12 87 SER A O 1
ATOM 718 N N . ASP A 1 88 ? 1.456 3.567 5.096 1.00 87.56 88 ASP A N 1
ATOM 719 C CA . ASP A 1 88 ? 1.121 3.767 3.687 1.00 87.56 88 ASP A CA 1
ATOM 720 C C . ASP A 1 88 ? 0.858 2.430 2.991 1.00 87.56 88 ASP A C 1
ATOM 722 O O . ASP A 1 88 ? -0.110 2.276 2.245 1.00 87.56 88 ASP A O 1
ATOM 726 N N . THR A 1 89 ? 1.670 1.415 3.289 1.00 91.00 89 THR A N 1
ATOM 727 C CA . THR A 1 89 ? 1.526 0.079 2.695 1.00 91.00 89 THR A CA 1
ATOM 728 C C . THR A 1 89 ? 0.272 -0.635 3.200 1.00 91.00 89 THR A C 1
ATOM 730 O O . THR A 1 89 ? -0.454 -1.235 2.399 1.00 91.00 89 THR A O 1
ATOM 733 N N . CYS A 1 90 ? -0.075 -0.515 4.488 1.00 94.19 90 CYS A N 1
ATOM 734 C CA . CYS A 1 90 ? -1.353 -1.022 4.989 1.00 94.19 90 CYS A CA 1
ATOM 735 C C . CYS A 1 90 ? -2.538 -0.231 4.419 1.00 94.19 90 CYS A C 1
ATOM 737 O O . CYS A 1 90 ? -3.571 -0.822 4.107 1.00 94.19 90 CYS A O 1
ATOM 739 N N . PHE A 1 91 ? -2.398 1.080 4.210 1.00 94.50 91 PHE A N 1
ATOM 740 C CA . PHE A 1 91 ? -3.444 1.886 3.584 1.00 94.50 91 PHE A CA 1
ATOM 741 C C . PHE A 1 91 ? -3.740 1.433 2.153 1.00 94.50 91 PHE A C 1
ATOM 743 O O . PHE A 1 91 ? -4.891 1.110 1.852 1.00 94.50 91 PHE A O 1
ATOM 750 N N . TYR A 1 92 ? -2.723 1.308 1.293 1.00 95.12 92 TYR A N 1
ATOM 751 C CA . TYR A 1 92 ? -2.919 0.806 -0.072 1.00 95.12 92 TYR A CA 1
ATOM 752 C C . TYR A 1 92 ? -3.464 -0.625 -0.092 1.00 95.12 92 TYR A C 1
ATOM 754 O O . TYR A 1 92 ? -4.346 -0.934 -0.893 1.00 95.12 92 TYR A O 1
ATOM 762 N N . THR A 1 93 ? -3.011 -1.483 0.827 1.00 96.56 93 THR A N 1
ATOM 763 C CA . THR A 1 93 ? -3.570 -2.832 1.007 1.00 96.56 93 THR A CA 1
ATOM 764 C C . THR A 1 93 ? -5.075 -2.766 1.290 1.00 96.56 93 THR A C 1
ATOM 766 O O . THR A 1 93 ? -5.866 -3.448 0.636 1.00 96.56 93 THR A O 1
ATOM 769 N N . GLY A 1 94 ? -5.489 -1.894 2.213 1.00 96.19 94 GLY A N 1
ATOM 770 C CA . GLY A 1 94 ? -6.891 -1.667 2.548 1.00 96.19 94 GLY A CA 1
ATOM 771 C C . GLY A 1 94 ? -7.723 -1.144 1.373 1.00 96.19 94 GLY A C 1
ATOM 772 O O . GLY A 1 94 ? -8.816 -1.654 1.121 1.00 96.19 94 GLY A O 1
ATOM 773 N N . LEU A 1 95 ? -7.187 -0.187 0.606 1.00 96.81 95 LEU A N 1
ATOM 774 C CA . LEU A 1 95 ? -7.832 0.332 -0.604 1.00 96.81 95 LEU A CA 1
ATOM 775 C C . LEU A 1 95 ? -8.065 -0.761 -1.652 1.00 96.81 95 LEU A C 1
ATOM 777 O O . LEU A 1 95 ? -9.153 -0.847 -2.224 1.00 96.81 95 LEU A O 1
ATOM 781 N N . ILE A 1 96 ? -7.065 -1.613 -1.896 1.00 97.69 96 ILE A N 1
ATOM 782 C CA . ILE A 1 96 ? -7.173 -2.684 -2.892 1.00 97.69 96 ILE A CA 1
ATOM 783 C C . ILE A 1 96 ? -8.231 -3.713 -2.479 1.00 97.69 96 ILE A C 1
ATOM 785 O O . ILE A 1 96 ? -9.085 -4.063 -3.294 1.00 97.69 96 ILE A O 1
ATOM 789 N N . TYR A 1 97 ? -8.253 -4.148 -1.214 1.00 98.19 97 TYR A N 1
ATOM 790 C CA . TYR A 1 97 ? -9.324 -5.030 -0.731 1.00 98.19 97 TYR A CA 1
ATOM 791 C C . TYR A 1 97 ? -10.708 -4.382 -0.853 1.00 98.19 97 TYR A C 1
ATOM 793 O O . TYR A 1 97 ? -11.667 -5.050 -1.244 1.00 98.19 97 TYR A O 1
ATOM 801 N N . GLY A 1 98 ? -10.813 -3.073 -0.597 1.00 96.00 98 GLY A N 1
ATOM 802 C CA . GLY A 1 98 ? -12.042 -2.308 -0.810 1.00 96.00 98 GLY A CA 1
ATOM 803 C C . GLY A 1 98 ? -12.517 -2.358 -2.265 1.00 96.00 98 GLY A C 1
ATOM 804 O O . GLY A 1 98 ? -13.698 -2.609 -2.517 1.00 96.00 98 GLY A O 1
ATOM 805 N N . ASN A 1 99 ? -11.596 -2.221 -3.225 1.00 95.25 99 ASN A N 1
ATOM 806 C CA . ASN A 1 99 ? -11.888 -2.358 -4.657 1.00 95.25 99 ASN A CA 1
ATOM 807 C C . ASN A 1 99 ? -12.341 -3.778 -5.025 1.00 95.25 99 ASN A C 1
ATOM 809 O O . ASN A 1 99 ? -13.246 -3.947 -5.844 1.00 95.25 99 ASN A O 1
ATOM 813 N N . PHE A 1 100 ? -11.767 -4.799 -4.385 1.00 97.12 100 PHE A N 1
ATOM 814 C CA . PHE A 1 100 ? -12.197 -6.195 -4.520 1.00 97.12 100 PHE A CA 1
ATOM 815 C C . PHE A 1 100 ? -13.492 -6.522 -3.764 1.00 97.12 100 PHE A C 1
ATOM 817 O O . PHE A 1 100 ? -13.982 -7.646 -3.855 1.00 97.12 100 PHE A O 1
ATOM 824 N N . LYS A 1 101 ? -14.082 -5.545 -3.061 1.00 96.62 101 LYS A N 1
ATOM 825 C CA . LYS A 1 101 ? -15.270 -5.700 -2.205 1.00 96.62 101 LYS A CA 1
ATOM 826 C C . LYS A 1 101 ? -15.073 -6.678 -1.042 1.00 96.62 101 LYS A C 1
ATOM 828 O O . LYS A 1 101 ? -16.045 -7.156 -0.459 1.00 96.62 101 LYS A O 1
ATOM 833 N N . ASP A 1 102 ? -13.826 -6.934 -0.663 1.00 97.88 102 ASP A N 1
ATOM 834 C CA . ASP A 1 102 ? -13.477 -7.654 0.557 1.00 97.88 102 ASP A CA 1
ATOM 835 C C . ASP A 1 102 ? -13.368 -6.655 1.712 1.00 97.88 102 ASP A C 1
ATOM 837 O O . ASP A 1 102 ? -12.293 -6.222 2.133 1.00 97.88 102 ASP A O 1
ATOM 841 N N . TYR A 1 103 ? -14.529 -6.224 2.198 1.00 95.38 103 TYR A N 1
ATOM 842 C CA . TYR A 1 103 ? -14.601 -5.163 3.197 1.00 95.38 103 TYR A CA 1
ATOM 843 C C . TYR A 1 103 ? -14.018 -5.569 4.553 1.00 95.38 103 TYR A C 1
ATOM 845 O O . TYR A 1 103 ? -13.576 -4.700 5.300 1.00 95.38 103 TYR A O 1
ATOM 853 N N . GLN A 1 104 ? -13.989 -6.866 4.874 1.00 96.00 104 GLN A N 1
ATOM 854 C CA . GLN A 1 104 ? -13.408 -7.343 6.129 1.00 96.00 104 GLN A CA 1
ATOM 855 C C . GLN A 1 104 ? -11.900 -7.096 6.144 1.00 96.00 104 GLN A C 1
ATOM 857 O O . GLN A 1 104 ? -11.391 -6.463 7.072 1.00 96.00 104 GLN A O 1
ATOM 862 N N . ASN A 1 105 ? -11.202 -7.515 5.084 1.00 95.88 105 ASN A N 1
ATOM 863 C CA . ASN A 1 105 ? -9.775 -7.247 4.956 1.00 95.88 105 ASN A CA 1
ATOM 864 C C . ASN A 1 105 ? -9.498 -5.752 4.757 1.00 95.88 105 ASN A C 1
ATOM 866 O O . ASN A 1 105 ? -8.571 -5.224 5.370 1.00 95.88 105 ASN A O 1
ATOM 870 N N . ALA A 1 106 ? -10.329 -5.035 3.993 1.00 96.75 106 ALA A N 1
ATOM 871 C CA . ALA A 1 106 ? -10.179 -3.589 3.823 1.00 96.75 106 ALA A CA 1
ATOM 872 C C . ALA A 1 106 ? -10.174 -2.852 5.172 1.00 96.75 106 ALA A C 1
ATOM 874 O O . ALA A 1 106 ? -9.254 -2.092 5.464 1.00 96.75 106 ALA A O 1
ATOM 875 N N . ILE A 1 107 ? -11.164 -3.132 6.026 1.00 95.50 107 ILE A N 1
ATOM 876 C CA . ILE A 1 107 ? -11.273 -2.547 7.366 1.00 95.50 107 ILE A CA 1
ATOM 877 C C . ILE A 1 107 ? -10.068 -2.915 8.233 1.00 95.50 107 ILE A C 1
ATOM 879 O O . ILE A 1 107 ? -9.539 -2.045 8.921 1.00 95.50 107 ILE A O 1
ATOM 883 N N . PHE A 1 108 ? -9.633 -4.178 8.213 1.00 94.00 108 PHE A N 1
ATOM 884 C CA . PHE A 1 108 ? -8.482 -4.631 8.997 1.00 94.00 108 PHE A CA 1
ATOM 885 C C . PHE A 1 108 ? -7.224 -3.816 8.666 1.00 94.00 108 PHE A C 1
ATOM 887 O O . PHE A 1 108 ? -6.593 -3.244 9.555 1.00 94.00 108 PHE A O 1
ATOM 894 N N . TYR A 1 109 ? -6.905 -3.698 7.378 1.00 94.81 109 TYR A N 1
ATOM 895 C CA . TYR A 1 109 ? -5.706 -3.006 6.920 1.00 94.81 109 TYR A CA 1
ATOM 896 C C . TYR A 1 109 ? -5.795 -1.480 7.076 1.00 94.81 109 TYR A C 1
ATOM 898 O O . TYR A 1 109 ? -4.837 -0.861 7.542 1.00 94.81 109 TYR A O 1
ATOM 906 N N . LEU A 1 110 ? -6.955 -0.874 6.796 1.00 93.50 110 LEU A N 1
ATOM 907 C CA . LEU A 1 110 ? -7.184 0.555 7.048 1.00 93.50 110 LEU A CA 1
ATOM 908 C C . LEU A 1 110 ? -7.104 0.892 8.542 1.00 93.50 110 LEU A C 1
ATOM 910 O O . LEU A 1 110 ? -6.579 1.941 8.907 1.00 93.50 110 LEU A O 1
ATOM 914 N N . LYS A 1 111 ? -7.561 -0.002 9.426 1.00 92.81 111 LYS A N 1
ATOM 915 C CA . LYS A 1 111 ? -7.423 0.178 10.876 1.00 92.81 111 LYS A CA 1
ATOM 916 C C . LYS A 1 111 ? -5.966 0.137 11.319 1.00 92.81 111 LYS A C 1
ATOM 918 O O . LYS A 1 111 ? -5.574 0.970 12.129 1.00 92.81 111 LYS A O 1
ATOM 923 N N . ASN A 1 112 ? -5.155 -0.764 10.767 1.00 90.88 112 ASN A N 1
ATOM 924 C CA . ASN A 1 112 ? -3.718 -0.787 11.050 1.00 90.88 112 ASN A CA 1
ATOM 925 C C . ASN A 1 112 ? -3.033 0.511 10.599 1.00 90.88 112 ASN A C 1
ATOM 927 O O . ASN A 1 112 ? -2.296 1.106 11.380 1.00 90.88 112 ASN A O 1
ATOM 931 N N . ALA A 1 113 ? -3.341 0.998 9.393 1.00 91.38 113 ALA A N 1
ATOM 932 C CA . ALA A 1 113 ? -2.824 2.274 8.898 1.00 91.38 113 ALA A CA 1
ATOM 933 C C . ALA A 1 113 ? -3.272 3.471 9.760 1.00 91.38 113 ALA A C 1
ATOM 935 O O . ALA A 1 113 ? -2.465 4.337 10.093 1.00 91.38 113 ALA A O 1
ATOM 936 N N . CYS A 1 114 ? -4.542 3.495 10.177 1.00 91.81 114 CYS A N 1
ATOM 937 C CA . CYS A 1 114 ? -5.088 4.518 11.069 1.00 91.81 114 CYS A CA 1
ATOM 938 C C . CYS A 1 114 ? -4.390 4.513 12.438 1.00 91.81 114 CYS A C 1
ATOM 940 O O . CYS A 1 114 ? -3.934 5.554 12.906 1.00 91.81 114 CYS A O 1
ATOM 942 N N . ASN A 1 115 ? -4.226 3.334 13.049 1.00 89.88 115 ASN A N 1
ATOM 943 C CA . ASN A 1 115 ? -3.513 3.171 14.319 1.00 89.88 115 ASN A CA 1
ATOM 944 C C . ASN A 1 115 ? -2.032 3.578 14.219 1.00 89.88 115 ASN A C 1
ATOM 946 O O . ASN A 1 115 ? -1.447 3.998 15.212 1.00 89.88 115 ASN A O 1
ATOM 950 N N . ALA A 1 116 ? -1.437 3.474 13.027 1.00 87.44 116 ALA A N 1
ATOM 951 C CA . ALA A 1 116 ? -0.089 3.954 12.727 1.00 87.44 116 ALA A CA 1
ATOM 952 C C . ALA A 1 116 ? -0.020 5.474 12.451 1.00 87.44 116 ALA A C 1
ATOM 954 O O . ALA A 1 116 ? 1.048 5.985 12.124 1.00 87.44 116 ALA A O 1
ATOM 955 N N . GLY A 1 117 ? -1.132 6.207 12.590 1.00 88.00 117 GLY A N 1
ATOM 956 C CA . GLY A 1 117 ? -1.191 7.666 12.463 1.00 88.00 117 GLY A CA 1
ATOM 957 C C . GLY A 1 117 ? -1.630 8.186 11.092 1.00 88.00 117 GLY A C 1
ATOM 958 O O . GLY A 1 117 ? -1.602 9.396 10.870 1.00 88.00 117 GLY A O 1
ATOM 959 N N . MET A 1 118 ? -2.055 7.321 10.164 1.00 88.81 118 MET A N 1
ATOM 960 C CA . MET A 1 118 ? -2.512 7.759 8.844 1.00 88.81 118 MET A CA 1
ATOM 961 C C . MET A 1 118 ? -3.957 8.260 8.888 1.00 88.81 118 MET A C 1
ATOM 963 O O . MET A 1 118 ? -4.904 7.482 8.763 1.00 88.81 118 MET A O 1
ATOM 967 N N . THR A 1 119 ? -4.139 9.575 9.008 1.00 90.50 119 THR A N 1
ATOM 968 C CA . THR A 1 119 ? -5.467 10.209 9.101 1.00 90.50 119 THR A CA 1
ATOM 969 C C . THR A 1 119 ? -6.396 9.819 7.950 1.00 90.50 119 THR A C 1
ATOM 971 O O . THR A 1 119 ? -7.557 9.491 8.186 1.00 90.50 119 THR A O 1
ATOM 974 N N . ALA A 1 120 ? -5.874 9.752 6.719 1.00 89.19 120 ALA A N 1
ATOM 975 C CA . ALA A 1 120 ? -6.648 9.340 5.546 1.00 89.19 120 ALA A CA 1
ATOM 976 C C . ALA A 1 120 ? -7.233 7.923 5.691 1.00 89.19 120 ALA A C 1
ATOM 978 O O . ALA A 1 120 ? -8.339 7.656 5.231 1.00 89.19 120 ALA A O 1
ATOM 979 N N . ALA A 1 121 ? -6.526 7.010 6.364 1.00 90.88 121 ALA A N 1
ATOM 980 C CA . ALA A 1 121 ? -7.045 5.674 6.633 1.00 90.88 121 ALA A CA 1
ATOM 981 C C . ALA A 1 121 ? -8.192 5.709 7.655 1.00 90.88 121 ALA A C 1
ATOM 983 O O . ALA A 1 121 ? -9.186 5.007 7.483 1.00 90.88 121 ALA A O 1
ATOM 984 N N . CYS A 1 122 ? -8.083 6.554 8.686 1.00 92.06 122 CYS A N 1
ATOM 985 C CA . CYS A 1 122 ? -9.131 6.733 9.691 1.00 92.06 122 CYS A CA 1
ATOM 986 C C . CYS A 1 122 ? -10.428 7.29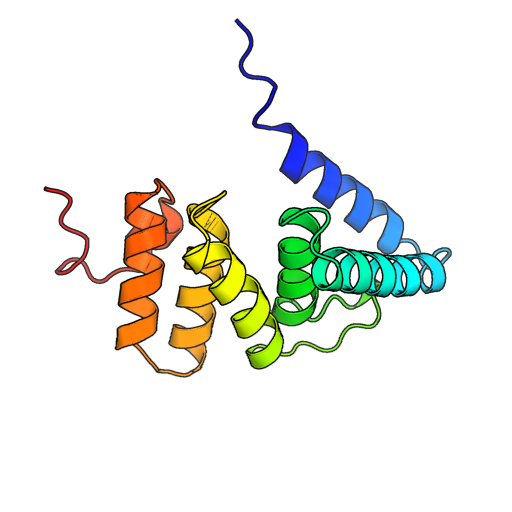1 9.084 1.00 92.06 122 CYS A C 1
ATOM 988 O O . CYS A 1 122 ? -11.517 6.846 9.439 1.00 92.06 122 CYS A O 1
ATOM 990 N N . GLU A 1 123 ? -10.325 8.238 8.150 1.00 92.38 123 GLU A N 1
ATOM 991 C CA . GLU A 1 123 ? -11.475 8.854 7.470 1.00 92.38 123 GLU A CA 1
ATOM 992 C C . GLU A 1 123 ? -12.247 7.872 6.577 1.00 92.38 123 GLU A C 1
ATOM 994 O O . GLU A 1 123 ? -13.456 8.019 6.398 1.00 92.38 123 GLU A O 1
ATOM 999 N N . LEU A 1 124 ? -11.570 6.849 6.047 1.00 92.44 124 LEU A N 1
ATOM 1000 C CA . LEU A 1 124 ? -12.194 5.795 5.243 1.00 92.44 124 LEU A CA 1
ATOM 1001 C C . LEU A 1 124 ? -12.866 4.701 6.083 1.00 92.44 124 LEU A C 1
ATOM 1003 O O . LEU A 1 124 ? -13.607 3.878 5.538 1.00 92.44 124 LEU A O 1
ATOM 1007 N N . LEU A 1 125 ? -12.622 4.657 7.396 1.00 91.56 125 LEU A N 1
ATOM 1008 C CA . LEU A 1 125 ? -13.256 3.685 8.280 1.00 91.56 125 LEU A CA 1
ATOM 1009 C C . LEU A 1 125 ? -14.674 4.130 8.666 1.00 91.56 125 LEU A C 1
ATOM 1011 O O . LEU A 1 125 ? -14.913 5.308 8.937 1.00 91.56 125 LEU A O 1
ATOM 1015 N N . PRO A 1 126 ? -15.628 3.188 8.800 1.00 84.94 126 PRO A N 1
ATOM 1016 C CA . PRO A 1 126 ? -16.930 3.497 9.370 1.00 84.94 126 PRO A CA 1
ATOM 1017 C C . PRO A 1 126 ? -16.795 4.127 10.770 1.00 84.94 126 PRO A C 1
ATOM 1019 O O . PRO A 1 126 ? -15.977 3.657 11.570 1.00 84.94 126 PRO A O 1
ATOM 1022 N N . PRO A 1 127 ? -17.644 5.106 11.142 1.00 79.31 127 PRO A N 1
ATOM 1023 C CA . PRO A 1 127 ? -17.598 5.755 12.460 1.00 79.31 127 PRO A CA 1
ATOM 1024 C C . PRO A 1 127 ? -17.724 4.785 13.644 1.00 79.31 127 PRO A C 1
ATOM 1026 O O . PRO A 1 127 ? -17.276 5.069 14.751 1.00 79.31 127 PRO A O 1
ATOM 1029 N N . THR A 1 128 ? -18.342 3.623 13.424 1.00 81.69 128 THR A N 1
ATOM 1030 C CA . THR A 1 128 ? -18.471 2.556 14.423 1.00 81.69 128 THR A CA 1
ATOM 1031 C C . THR A 1 128 ? -17.147 1.857 14.732 1.00 81.69 128 THR A C 1
ATOM 1033 O O . THR A 1 128 ? -17.016 1.271 15.804 1.00 81.69 128 THR A O 1
ATOM 1036 N N . ILE A 1 129 ? -16.177 1.922 13.817 1.00 79.94 129 ILE A N 1
ATOM 1037 C CA . ILE A 1 129 ? -14.871 1.256 13.900 1.00 79.94 129 ILE A CA 1
ATOM 1038 C C . ILE A 1 129 ? -13.765 2.250 14.275 1.00 79.94 129 ILE A C 1
ATOM 1040 O O . ILE A 1 129 ? -12.841 1.876 14.993 1.00 79.94 129 ILE A O 1
ATOM 1044 N N . ASN A 1 130 ? -13.889 3.513 13.856 1.00 66.25 130 ASN A N 1
ATOM 1045 C CA . ASN A 1 130 ? -12.927 4.595 14.103 1.00 66.25 130 ASN A CA 1
ATOM 1046 C C . ASN A 1 130 ? -12.993 5.191 15.531 1.00 66.25 130 ASN A C 1
ATOM 1048 O O . ASN A 1 130 ? -12.666 6.354 15.751 1.00 66.25 130 ASN A O 1
ATOM 1052 N N . LYS A 1 131 ? -13.459 4.431 16.530 1.00 56.91 131 LYS A N 1
ATOM 1053 C CA . LYS A 1 131 ? -13.375 4.874 17.927 1.00 56.91 131 LYS A CA 1
ATOM 1054 C C . LYS A 1 131 ? -11.977 4.564 18.445 1.00 56.91 131 LYS A C 1
ATOM 1056 O O . LYS A 1 131 ? -11.695 3.438 18.851 1.00 56.91 131 LYS A O 1
ATOM 1061 N N . SER A 1 132 ? -11.115 5.570 18.381 1.00 51.50 132 SER A N 1
ATOM 1062 C CA . SER A 1 132 ? -9.909 5.665 19.194 1.00 51.50 132 SER A CA 1
ATOM 1063 C C . SER A 1 132 ? -10.317 5.570 20.669 1.00 51.50 132 SER A C 1
ATOM 1065 O O . SER A 1 132 ? -11.076 6.405 21.161 1.00 51.50 132 SER A O 1
ATOM 1067 N N . ASN A 1 133 ? -9.876 4.503 21.337 1.00 43.75 133 ASN A N 1
ATOM 1068 C CA . ASN A 1 133 ? -9.828 4.456 22.799 1.00 43.75 133 ASN A CA 1
ATOM 1069 C C . ASN A 1 133 ? -8.620 5.252 23.283 1.00 43.75 133 ASN A C 1
ATOM 1071 O O . ASN A 1 133 ? -7.562 5.129 22.624 1.00 43.75 133 ASN A O 1
#

Radius of gyration: 15.96 Å; chains: 1; bounding box: 36×31×47 Å

Sequence (133 aa):
MEIYQFVIPLIHISNLNVECRDSKKKESCEDLFYTNKYLCEIEVEDYNCHLTGYAYFTGGFDFGVIKNDYLALSYFKKLCDKGHEVSDTCFYTGLIYGNFKDYQNAIFYLKNACNAGMTAACELLPPTINKSN